Protein AF-A0A392P350-F1 (afdb_monomer)

pLDDT: mean 90.17, std 7.49, range [56.69, 97.31]

Nearest PDB structures (foldseek):
  1ewf-assembly1_A  TM=8.715E-01  e=9.629E-03  Homo sapiens
  4f2a-assembly1_A  TM=5.622E-01  e=2.960E+00  Homo sapiens

Foldseek 3Di:
DDKDWDWFWWADPLFIAIDGPDIWDFDPDDDDDDDDDCVVVVVVVCVVCVVVVGVVVRVVVSVVVVVVSVVVRVVRRPDDQWADPDPPDIDGNGDDGTDDD

Sequence (101 aa):
MEVELKLGLENQEGSLDLKLKDCGSSVKDISIKLDGGASWLYQGIIDAFEENIGSTVENAITKKLGNGISRLDSYLKSLPKEVPVDDHSSLNVTFVNDVLL

Organism: NCBI:txid97028

InterPro domains:
  IPR017942 Lipid-binding serum glycoprotein, N-terminal [PF01273] (3-71)
  IPR017943 Bactericidal permeability-increasing protein, alpha/beta domain superfamily [SSF55394] (3-99)
  IPR045897 Lipid binding protein BPI/LBP, plants [PTHR46801] (1-101)

Solvent-accessible surface area (backbone atoms only — not comparable to full-atom values): 6103 Å² total; per-residue (Å²): 106,52,76,47,79,40,75,45,63,41,56,53,95,32,29,44,44,57,41,85,74,46,76,50,51,45,66,77,76,83,90,86,86,77,94,70,95,56,66,73,66,51,48,64,51,46,74,73,37,51,67,60,52,39,53,50,52,26,52,53,47,48,53,50,50,53,54,50,46,53,51,49,24,54,52,46,48,63,53,64,47,57,45,78,76,56,101,86,46,67,44,80,58,46,50,87,61,64,69,86,128

Radius of gyration: 23.03 Å; Cα contacts (8 Å, |Δi|>4): 118; chains: 1; bounding box: 55×26×62 Å

Secondary structure (DSSP, 8-state):
-EEEEEEEEEEETTEEEEEEEEEEEE---------SS-HHHHHHHHHHHHHHHHHHHHHHHHHHHHHHHHHHHHHHHTS-SEEE-SSS-EEE----S----

Structure (mmCIF, N/CA/C/O backbone):
data_AF-A0A392P350-F1
#
_entry.id   AF-A0A392P350-F1
#
loop_
_atom_site.group_PDB
_atom_site.id
_atom_site.type_symbol
_atom_site.label_atom_id
_atom_site.label_alt_id
_atom_site.label_comp_id
_atom_site.label_asym_id
_atom_site.label_entity_id
_atom_site.label_seq_id
_atom_site.pdbx_PDB_ins_code
_atom_site.Cartn_x
_atom_site.Cartn_y
_atom_site.Cartn_z
_atom_site.occupancy
_atom_site.B_iso_or_equiv
_atom_site.auth_seq_id
_atom_site.auth_comp_id
_atom_site.auth_asym_id
_atom_site.auth_atom_id
_atom_site.pdbx_PDB_model_num
ATOM 1 N N . MET A 1 1 ? -15.558 6.453 7.854 1.00 87.88 1 MET A N 1
ATOM 2 C CA . MET A 1 1 ? -14.200 5.896 7.728 1.00 87.88 1 MET A CA 1
ATOM 3 C C . MET A 1 1 ? -13.301 6.942 7.096 1.00 87.88 1 MET A C 1
ATOM 5 O O . MET A 1 1 ? -13.776 7.683 6.243 1.00 87.88 1 MET A O 1
ATOM 9 N N . GLU A 1 2 ? -12.051 7.008 7.518 1.00 93.69 2 GLU A N 1
ATOM 10 C CA . GLU A 1 2 ? -11.006 7.846 6.941 1.00 93.69 2 GLU A CA 1
ATOM 11 C C . GLU A 1 2 ? -9.763 6.994 6.693 1.00 93.69 2 GLU A C 1
ATOM 13 O O . GLU A 1 2 ? -9.487 6.049 7.429 1.00 93.69 2 GLU A O 1
ATOM 18 N N . VAL A 1 3 ? -9.075 7.277 5.592 1.00 94.00 3 VAL A N 1
ATOM 19 C CA . VAL A 1 3 ? -7.870 6.567 5.168 1.00 94.00 3 VAL A CA 1
ATOM 20 C C . VAL A 1 3 ? -6.842 7.621 4.821 1.00 94.00 3 VAL A C 1
ATOM 22 O O . VAL A 1 3 ? -7.106 8.502 4.003 1.00 94.00 3 VAL A O 1
ATOM 25 N N . GLU A 1 4 ? -5.672 7.497 5.421 1.00 94.25 4 GLU A N 1
ATOM 26 C CA . GLU A 1 4 ? 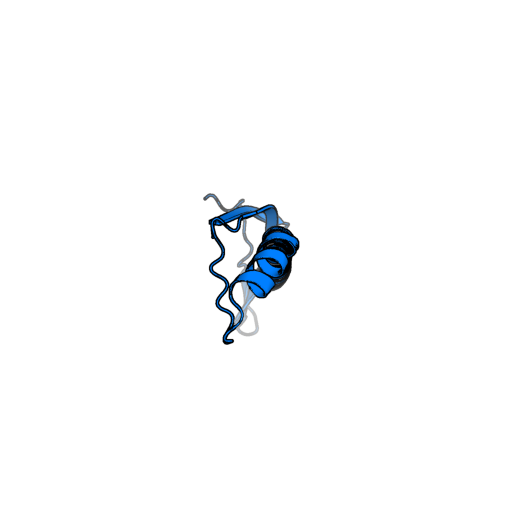-4.525 8.346 5.157 1.00 94.25 4 GLU A CA 1
ATOM 27 C C . GLU A 1 4 ? -3.449 7.498 4.498 1.00 94.25 4 GLU A C 1
ATOM 29 O O . GLU A 1 4 ? -3.097 6.421 4.978 1.00 94.25 4 GLU A O 1
ATOM 34 N N . LEU A 1 5 ? -2.939 7.969 3.366 1.00 95.00 5 LEU A N 1
ATOM 35 C CA . LEU A 1 5 ? -1.928 7.252 2.613 1.00 95.00 5 LEU A CA 1
ATOM 36 C C . LEU A 1 5 ? -0.885 8.230 2.094 1.00 95.00 5 LEU A C 1
ATOM 38 O O . LEU A 1 5 ? -1.194 9.135 1.319 1.00 95.00 5 LEU A O 1
ATOM 42 N N . LYS A 1 6 ? 0.366 8.005 2.486 1.00 94.88 6 LYS A N 1
ATOM 43 C CA . LYS A 1 6 ? 1.524 8.747 2.003 1.00 94.88 6 LYS A CA 1
ATOM 44 C C . LYS A 1 6 ? 2.454 7.804 1.261 1.00 94.88 6 LYS A C 1
ATOM 46 O O . LYS A 1 6 ? 3.005 6.861 1.833 1.00 94.88 6 LYS A O 1
ATOM 51 N N . LEU A 1 7 ? 2.649 8.090 -0.019 1.00 93.88 7 LEU A N 1
ATOM 52 C CA . LEU A 1 7 ? 3.539 7.349 -0.903 1.00 93.88 7 LEU A CA 1
ATOM 53 C C . LEU A 1 7 ? 4.729 8.226 -1.287 1.00 93.88 7 LEU A C 1
ATOM 55 O O . LEU A 1 7 ? 4.598 9.441 -1.418 1.00 93.88 7 LEU A O 1
ATOM 59 N N . GLY A 1 8 ? 5.886 7.600 -1.455 1.00 91.81 8 GLY A N 1
ATOM 60 C CA . GLY A 1 8 ? 7.036 8.184 -2.133 1.00 91.81 8 GLY A CA 1
ATOM 61 C C . GLY A 1 8 ? 7.252 7.464 -3.454 1.00 91.81 8 GLY A C 1
ATOM 62 O O . GLY A 1 8 ? 7.141 6.240 -3.499 1.00 91.81 8 GLY A O 1
ATOM 63 N N . LEU A 1 9 ? 7.557 8.219 -4.501 1.00 91.94 9 LEU A N 1
ATOM 64 C CA . LEU A 1 9 ? 7.932 7.685 -5.802 1.00 91.94 9 LEU A CA 1
ATOM 65 C C . LEU A 1 9 ? 9.356 8.145 -6.098 1.00 91.94 9 LEU A C 1
ATOM 67 O O . LEU A 1 9 ? 9.629 9.343 -6.097 1.00 91.94 9 LEU A O 1
ATOM 71 N N . GLU A 1 10 ? 10.258 7.192 -6.282 1.00 90.19 10 GLU A N 1
ATOM 72 C CA . GLU A 1 10 ? 11.694 7.438 -6.417 1.00 90.19 10 GLU A CA 1
ATOM 73 C C . GLU A 1 10 ? 12.185 6.803 -7.722 1.00 90.19 10 GLU A C 1
ATOM 75 O O . GLU A 1 10 ? 11.691 5.749 -8.134 1.00 90.19 10 GLU A O 1
ATOM 80 N N . ASN A 1 11 ? 13.154 7.433 -8.384 1.00 90.94 11 ASN A N 1
ATOM 81 C CA . ASN A 1 11 ? 13.835 6.810 -9.510 1.00 90.94 11 ASN A CA 1
ATOM 82 C C . ASN A 1 11 ? 14.992 5.942 -8.997 1.00 90.94 11 ASN A C 1
ATOM 84 O O . ASN A 1 11 ? 15.886 6.416 -8.298 1.00 90.94 11 ASN A O 1
ATOM 88 N N . GLN A 1 12 ? 14.985 4.661 -9.359 1.00 89.62 12 GLN A N 1
ATOM 89 C CA . GLN A 1 12 ? 16.062 3.719 -9.075 1.00 89.62 12 GLN A CA 1
ATOM 90 C C . GLN A 1 12 ? 16.632 3.169 -10.376 1.00 89.62 12 GLN A C 1
ATOM 92 O O . GLN A 1 12 ? 16.059 2.281 -11.010 1.00 89.62 12 GLN A O 1
ATOM 97 N N . GLU A 1 13 ? 17.788 3.709 -10.767 1.00 88.19 13 GLU A N 1
ATOM 98 C CA . GLU A 1 13 ? 18.568 3.258 -11.927 1.00 88.19 13 GLU A CA 1
ATOM 99 C C . GLU A 1 13 ? 17.752 3.204 -13.232 1.00 88.19 13 GLU A C 1
ATOM 101 O O . GLU A 1 13 ? 17.911 2.287 -14.044 1.00 88.19 13 GLU A O 1
ATOM 106 N N . GLY A 1 14 ? 16.833 4.147 -13.441 1.00 90.12 14 GLY A N 1
ATOM 107 C CA . GLY A 1 14 ? 15.987 4.174 -14.633 1.00 90.12 14 GLY A CA 1
ATOM 108 C C . GLY A 1 14 ? 14.673 3.408 -14.522 1.00 90.12 14 GLY A C 1
ATOM 109 O O . GLY A 1 14 ? 13.955 3.330 -15.517 1.00 90.12 14 GLY A O 1
ATOM 110 N N . SER A 1 15 ? 14.355 2.862 -13.346 1.00 90.94 15 SER A N 1
ATOM 111 C CA . SER A 1 15 ? 13.048 2.298 -12.980 1.00 90.94 15 SER A CA 1
ATOM 112 C C . SER A 1 15 ? 12.360 3.165 -11.924 1.00 90.94 15 SER A C 1
ATOM 114 O O . SER A 1 15 ? 13.011 3.933 -11.222 1.00 90.94 15 SER A O 1
ATOM 116 N N . LEU A 1 16 ? 11.045 3.017 -11.775 1.00 92.69 16 LEU A N 1
ATOM 117 C CA . LEU A 1 16 ? 10.295 3.647 -10.688 1.00 92.69 16 LEU A CA 1
ATOM 118 C C . LEU A 1 16 ? 10.159 2.691 -9.501 1.00 92.69 16 LEU A C 1
ATOM 120 O O . LEU A 1 16 ? 9.756 1.544 -9.680 1.00 92.69 16 LEU A O 1
ATOM 124 N N . ASP A 1 17 ? 10.456 3.187 -8.303 1.00 91.56 17 ASP A N 1
ATOM 125 C CA . ASP A 1 17 ? 10.264 2.499 -7.025 1.00 91.56 17 ASP A CA 1
ATOM 126 C C . ASP A 1 17 ? 9.208 3.238 -6.197 1.00 91.56 17 ASP A C 1
ATOM 128 O O . ASP A 1 17 ? 9.337 4.434 -5.913 1.00 91.56 17 ASP A O 1
ATOM 132 N N . LEU A 1 18 ? 8.144 2.530 -5.820 1.00 94.19 18 LEU A N 1
ATOM 133 C CA . LEU A 1 18 ? 7.038 3.073 -5.042 1.00 94.19 18 LEU A CA 1
ATOM 134 C C . LEU A 1 18 ? 7.147 2.605 -3.589 1.00 94.19 18 LEU A C 1
ATOM 136 O O . LEU A 1 18 ? 6.947 1.434 -3.265 1.00 94.19 18 LEU A O 1
ATOM 140 N N . LYS A 1 19 ? 7.389 3.553 -2.681 1.00 91.50 19 LYS A N 1
ATOM 141 C CA . LYS A 1 19 ? 7.526 3.294 -1.244 1.0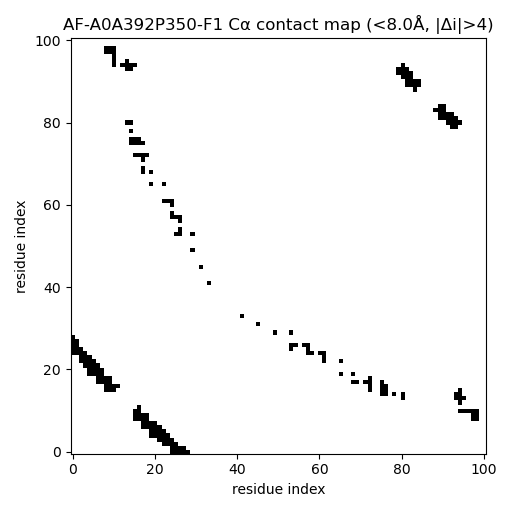0 91.50 19 LYS A CA 1
ATOM 142 C C . LYS A 1 19 ? 6.298 3.759 -0.478 1.00 91.50 19 LYS A C 1
ATOM 144 O O . LYS A 1 19 ? 5.917 4.927 -0.537 1.00 91.50 19 LYS A O 1
ATOM 149 N N . LEU A 1 20 ? 5.740 2.867 0.334 1.00 93.00 20 LEU A N 1
ATOM 150 C CA . LEU A 1 20 ? 4.773 3.236 1.362 1.00 93.00 20 LEU A CA 1
ATOM 151 C C . LEU A 1 20 ? 5.501 3.980 2.493 1.00 93.00 20 LEU A C 1
ATOM 153 O O . LEU A 1 20 ? 6.348 3.391 3.161 1.00 93.00 20 LEU A O 1
ATOM 157 N N . LYS A 1 21 ? 5.210 5.274 2.679 1.00 93.38 21 LYS A N 1
ATOM 158 C CA . LYS A 1 21 ? 5.815 6.106 3.736 1.00 93.38 21 LYS A CA 1
ATOM 159 C C . LYS A 1 21 ? 4.937 6.156 4.981 1.00 93.38 21 LYS A C 1
ATOM 161 O O . LYS A 1 21 ? 5.472 6.125 6.081 1.00 93.38 21 LYS A O 1
ATOM 166 N N . ASP A 1 22 ? 3.622 6.239 4.797 1.00 93.31 22 ASP A N 1
ATOM 167 C CA . ASP A 1 22 ? 2.649 6.222 5.888 1.00 93.31 22 ASP A CA 1
ATOM 168 C C . ASP A 1 22 ? 1.305 5.660 5.409 1.00 93.31 22 ASP A C 1
ATOM 170 O O . ASP A 1 22 ? 0.908 5.904 4.267 1.00 93.31 22 ASP A O 1
ATOM 174 N N . CYS A 1 23 ? 0.624 4.891 6.256 1.00 93.19 23 CYS A N 1
ATOM 175 C CA . CYS A 1 23 ? -0.686 4.307 5.972 1.00 93.19 23 CYS A CA 1
ATOM 176 C C . CYS A 1 23 ? -1.492 4.204 7.267 1.00 93.19 23 CYS A C 1
ATOM 178 O O . CYS A 1 23 ? -1.228 3.337 8.102 1.00 93.19 23 CYS A O 1
ATOM 180 N N . GLY A 1 24 ? -2.504 5.054 7.390 1.00 92.00 24 GLY A N 1
ATOM 181 C CA . GLY A 1 24 ? -3.452 5.074 8.492 1.00 92.00 24 GLY A CA 1
ATOM 182 C C . GLY A 1 24 ? -4.866 4.766 8.010 1.00 92.00 24 GLY A C 1
ATOM 183 O O . GLY A 1 24 ? -5.249 5.074 6.881 1.00 92.00 24 GLY A O 1
ATOM 184 N N . SER A 1 25 ? -5.663 4.158 8.878 1.00 93.62 25 SER A N 1
ATOM 185 C CA . SER A 1 25 ? -7.090 3.955 8.658 1.00 93.62 25 SER A CA 1
ATOM 186 C C . SER A 1 25 ? -7.806 4.166 9.978 1.00 93.62 25 SER A C 1
ATOM 188 O O . SER A 1 25 ? -7.381 3.600 10.979 1.00 93.62 25 SER A O 1
ATOM 190 N N . SER A 1 26 ? -8.903 4.920 9.965 1.00 94.1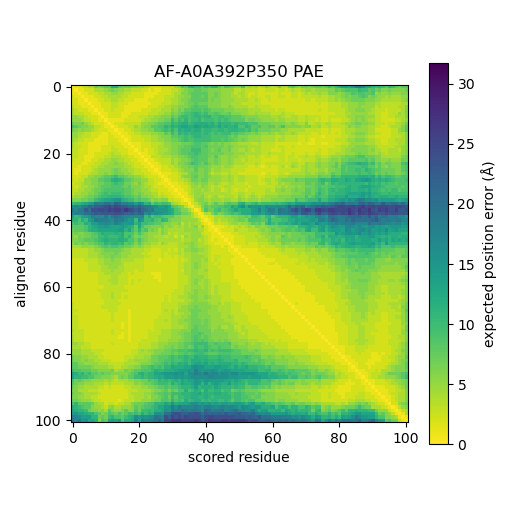9 26 SER A N 1
ATOM 191 C CA . SER A 1 26 ? -9.755 5.117 11.135 1.00 94.19 26 SER A CA 1
ATOM 192 C C . SER A 1 26 ? -11.235 4.901 10.814 1.00 94.19 26 SER A C 1
ATOM 194 O O . SER A 1 26 ? -11.803 5.412 9.834 1.00 94.19 26 SER A O 1
ATOM 196 N N . VAL A 1 27 ? -11.901 4.113 11.646 1.00 94.12 27 VAL A N 1
ATOM 197 C CA . VAL A 1 27 ? -13.344 3.905 11.604 1.00 94.12 27 VAL A CA 1
ATOM 198 C C . VAL A 1 27 ? -13.990 4.944 12.516 1.00 94.12 27 VAL A C 1
ATOM 200 O O . VAL A 1 27 ? -13.874 4.894 13.730 1.00 94.12 27 VAL A O 1
ATOM 203 N N . LYS A 1 28 ? -14.663 5.924 11.902 1.00 90.06 28 LYS A N 1
ATOM 204 C CA . LYS A 1 28 ? -15.290 7.050 12.619 1.00 90.06 28 LYS A CA 1
ATOM 205 C C . LYS A 1 28 ? -16.541 6.662 13.407 1.00 90.06 28 LYS A C 1
ATOM 207 O O . LYS A 1 28 ? -16.824 7.294 14.411 1.00 90.06 28 LYS A O 1
ATOM 212 N N . ASP A 1 29 ? -17.309 5.707 12.894 1.00 88.88 29 ASP A N 1
ATOM 213 C CA . ASP A 1 29 ? -18.579 5.269 13.470 1.00 88.88 29 ASP A CA 1
ATOM 214 C C . ASP A 1 29 ? -18.943 3.889 12.905 1.00 88.88 29 ASP A C 1
ATOM 216 O O . ASP A 1 29 ? -18.613 3.592 11.744 1.00 88.88 29 ASP A O 1
ATOM 220 N N . ILE A 1 30 ? -19.610 3.060 13.711 1.00 86.81 30 ILE A N 1
ATOM 221 C CA . ILE A 1 30 ? -20.084 1.729 13.325 1.00 86.81 30 ILE A CA 1
ATOM 222 C C . ILE A 1 30 ? -21.561 1.610 13.692 1.00 86.81 30 ILE A C 1
ATOM 224 O O . ILE A 1 30 ? -21.944 1.655 14.852 1.00 86.81 30 ILE A O 1
ATOM 228 N N . SER A 1 31 ? -22.409 1.363 12.694 1.00 86.75 31 SER A N 1
ATOM 229 C CA . SER A 1 31 ? -23.809 1.014 12.937 1.00 86.75 31 SER A CA 1
ATOM 230 C C . SER A 1 31 ? -23.989 -0.497 12.855 1.00 86.75 31 SER A C 1
ATOM 232 O O . SER A 1 31 ? -23.904 -1.083 11.772 1.00 86.75 31 SER A O 1
ATOM 234 N N . ILE A 1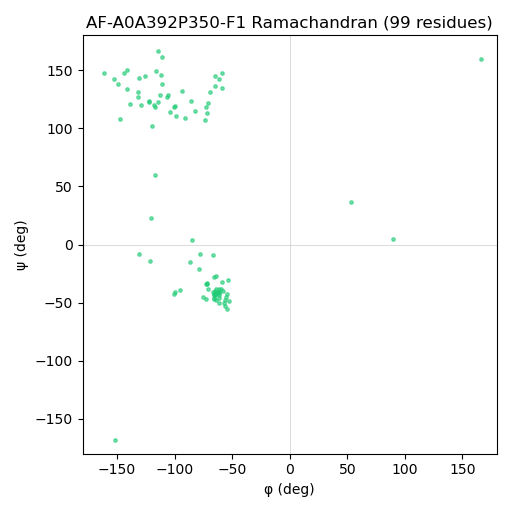 32 ? -24.252 -1.131 13.998 1.00 83.19 32 ILE A N 1
ATOM 235 C CA . ILE A 1 32 ? -24.511 -2.571 14.087 1.00 83.19 32 ILE A CA 1
ATOM 236 C C . ILE A 1 32 ? -26.018 -2.797 14.196 1.00 83.19 32 ILE A C 1
ATOM 238 O O . ILE A 1 32 ? -26.663 -2.360 15.147 1.00 83.19 32 ILE A O 1
ATOM 242 N N . LYS A 1 33 ? -26.590 -3.495 13.212 1.00 83.06 33 LYS A N 1
ATOM 243 C CA . LYS A 1 33 ? -27.991 -3.927 13.231 1.00 83.06 33 LYS A CA 1
ATOM 244 C C . LYS A 1 33 ? -28.050 -5.422 13.497 1.00 83.06 33 LYS A C 1
ATOM 246 O O . LYS A 1 33 ? -27.396 -6.197 12.804 1.00 83.06 33 LYS A O 1
ATOM 251 N N . LEU A 1 34 ? -28.834 -5.802 14.499 1.00 81.06 34 LEU A N 1
ATOM 252 C CA . LEU A 1 34 ? -29.053 -7.186 14.896 1.00 81.06 34 LEU A CA 1
ATOM 253 C C . LEU A 1 34 ? -30.546 -7.483 14.813 1.00 81.06 34 LEU A C 1
ATOM 255 O O . LEU A 1 34 ? -31.356 -6.810 15.449 1.00 81.06 34 LEU A O 1
ATOM 259 N N . ASP A 1 35 ? -30.902 -8.490 14.026 1.00 83.56 35 ASP A N 1
ATOM 260 C CA . ASP A 1 35 ? -32.288 -8.906 13.861 1.00 83.56 35 ASP A CA 1
ATOM 261 C C . ASP A 1 35 ? -32.698 -9.832 15.022 1.00 83.56 35 ASP A C 1
ATOM 263 O O . ASP A 1 35 ? -32.168 -10.934 15.174 1.00 83.56 35 ASP A O 1
ATOM 267 N N . GLY A 1 36 ? -33.639 -9.387 15.865 1.00 77.31 36 GLY A N 1
ATOM 268 C CA . GLY A 1 36 ? -34.154 -10.167 16.998 1.00 77.31 36 GLY A CA 1
ATOM 269 C C . GLY A 1 36 ? -34.968 -9.342 18.006 1.00 77.31 36 GLY A C 1
ATOM 270 O O . GLY A 1 36 ? -34.849 -8.125 18.075 1.00 77.31 36 GLY A O 1
ATOM 271 N N . GLY A 1 37 ? -35.807 -9.999 18.817 1.00 74.69 37 GLY A N 1
ATOM 272 C CA . GLY A 1 37 ? -36.734 -9.340 19.759 1.00 74.69 37 GLY A CA 1
ATOM 273 C C . GLY A 1 37 ? -36.156 -8.953 21.131 1.00 74.69 37 GLY A C 1
ATOM 274 O O . GLY A 1 37 ? -36.906 -8.510 21.997 1.00 74.69 37 GLY A O 1
ATOM 275 N N . ALA A 1 38 ? -34.853 -9.148 21.365 1.00 75.12 38 ALA A N 1
ATOM 276 C CA . ALA A 1 38 ? -34.202 -8.984 22.673 1.00 75.12 38 ALA A CA 1
ATOM 277 C C . ALA A 1 38 ? -33.144 -7.861 22.679 1.00 75.12 38 ALA A C 1
ATOM 279 O O . ALA A 1 38 ? -31.972 -8.099 22.963 1.00 75.12 38 ALA A O 1
ATOM 280 N N . SER A 1 39 ? -33.556 -6.624 22.380 1.00 71.69 39 SER A N 1
ATOM 281 C CA . SER A 1 39 ? -32.663 -5.463 22.184 1.00 71.69 39 SER A CA 1
ATOM 282 C C . SER A 1 39 ? -31.685 -5.186 23.336 1.00 71.69 39 SER A C 1
ATOM 284 O O . SER A 1 39 ? -30.581 -4.715 23.090 1.00 71.69 39 SER A O 1
ATOM 286 N N . TRP A 1 40 ? -32.043 -5.513 24.582 1.00 73.50 40 TRP A N 1
ATOM 287 C CA . TRP A 1 40 ? -31.176 -5.283 25.747 1.00 73.50 40 TRP A CA 1
ATOM 288 C C . TRP A 1 40 ? -29.977 -6.244 25.820 1.00 73.50 40 TRP A C 1
ATOM 290 O O . TRP A 1 40 ? -28.900 -5.844 26.250 1.00 73.50 40 TRP A O 1
ATOM 300 N N . LEU A 1 41 ? -30.144 -7.500 25.385 1.00 78.12 41 LEU A N 1
ATOM 301 C CA . LEU A 1 41 ? -29.074 -8.506 25.387 1.00 78.12 41 LEU A CA 1
ATOM 302 C C . LEU A 1 41 ? -28.030 -8.179 24.316 1.00 78.12 41 LEU A C 1
ATOM 304 O O . LEU A 1 41 ? -26.831 -8.341 24.524 1.00 78.12 41 LEU A O 1
ATOM 308 N N . TYR A 1 42 ? -28.508 -7.705 23.169 1.00 79.75 42 TYR A N 1
ATOM 309 C CA . TYR A 1 42 ? -27.677 -7.363 22.027 1.00 79.75 42 TYR A CA 1
ATOM 310 C C . TYR A 1 42 ? -26.851 -6.100 22.250 1.00 79.75 42 TYR A C 1
ATOM 312 O O . TYR A 1 42 ? -25.715 -6.055 21.788 1.00 79.75 42 TYR A O 1
ATOM 320 N N . GLN A 1 43 ? -27.369 -5.124 23.002 1.00 80.94 43 GLN A N 1
ATOM 321 C CA . GLN A 1 43 ? -26.618 -3.908 23.307 1.00 80.94 43 GLN A CA 1
ATOM 322 C C . GLN A 1 43 ? -25.341 -4.218 24.099 1.00 80.94 43 GLN A C 1
ATOM 324 O O . GLN A 1 43 ? -24.267 -3.800 23.693 1.00 80.94 43 GLN A O 1
ATO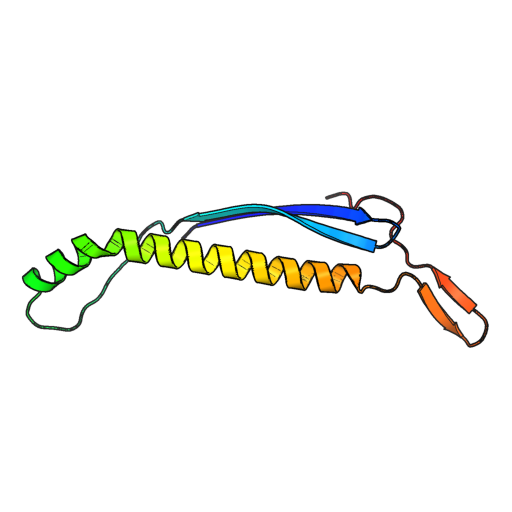M 329 N N . GLY A 1 44 ? -25.418 -5.060 25.138 1.00 82.31 44 GLY A N 1
ATOM 330 C CA . GLY A 1 44 ? -24.228 -5.441 25.913 1.00 82.31 44 GLY A CA 1
ATOM 331 C C . GLY A 1 44 ? -23.177 -6.216 25.105 1.00 82.31 44 GLY A C 1
ATOM 332 O O . GLY A 1 44 ? -21.991 -6.152 25.413 1.00 82.31 44 GLY A O 1
ATOM 333 N N . ILE A 1 45 ? -23.595 -6.935 24.058 1.00 83.19 45 ILE A N 1
ATOM 334 C CA . ILE A 1 45 ? -22.676 -7.589 23.116 1.00 83.19 45 ILE A CA 1
ATOM 335 C C . ILE A 1 45 ? -22.055 -6.550 22.176 1.00 83.19 45 ILE A C 1
ATOM 337 O O . ILE A 1 45 ? -20.850 -6.586 21.958 1.00 83.19 45 ILE A O 1
ATOM 341 N N . ILE A 1 46 ? -22.851 -5.624 21.633 1.00 87.00 46 ILE A N 1
ATOM 342 C CA . ILE A 1 46 ? -22.352 -4.535 20.780 1.00 87.00 46 ILE A CA 1
ATOM 343 C C . ILE A 1 46 ? -21.288 -3.731 21.531 1.00 87.00 4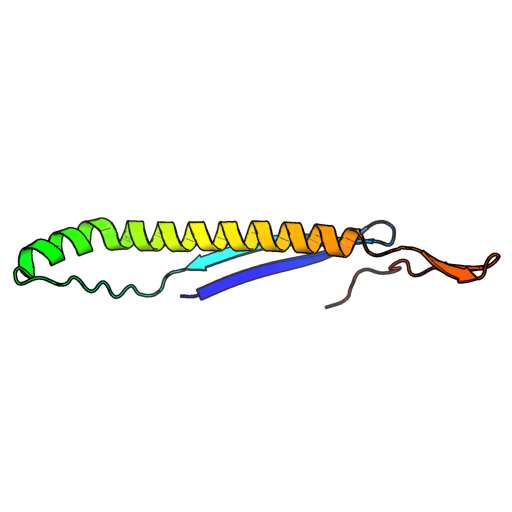6 ILE A C 1
ATOM 345 O O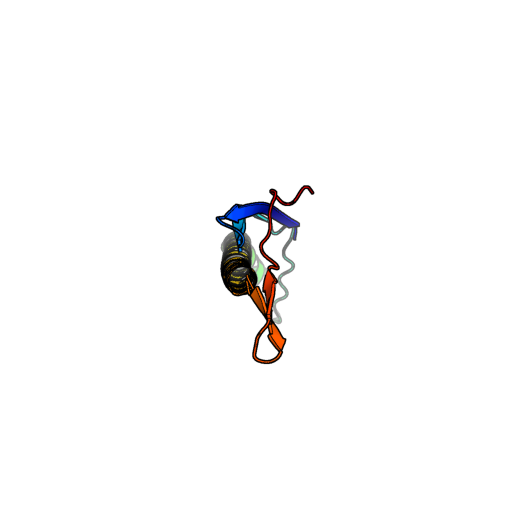 . ILE A 1 46 ? -20.160 -3.647 21.051 1.00 87.00 46 ILE A O 1
ATOM 349 N N . ASP A 1 47 ? -21.607 -3.262 22.738 1.00 84.06 47 ASP A N 1
ATOM 350 C CA . ASP A 1 47 ? -20.718 -2.428 23.551 1.00 84.06 47 ASP A CA 1
ATOM 351 C C . ASP A 1 47 ? -19.377 -3.134 23.851 1.00 84.06 47 ASP A C 1
ATOM 353 O O . ASP A 1 47 ? -18.332 -2.494 23.937 1.00 84.06 47 ASP A O 1
ATOM 357 N N . ALA A 1 48 ? -19.381 -4.467 23.979 1.00 87.38 48 ALA A N 1
ATOM 358 C CA . ALA A 1 48 ? -18.177 -5.255 24.253 1.00 87.38 48 ALA A CA 1
ATOM 359 C C . ALA A 1 48 ? -17.283 -5.499 23.020 1.00 87.38 48 ALA A C 1
ATOM 361 O O . ALA A 1 48 ? -16.107 -5.832 23.181 1.00 87.38 48 ALA A O 1
ATOM 362 N N . PHE A 1 49 ? -17.821 -5.392 21.799 1.00 89.81 49 PHE A N 1
ATOM 363 C CA . PHE A 1 49 ? -17.115 -5.780 20.569 1.00 89.81 49 PHE A CA 1
ATOM 364 C C . PHE A 1 49 ? -16.941 -4.657 19.548 1.00 89.81 49 PHE A C 1
ATOM 366 O O . PHE A 1 49 ? -16.131 -4.826 18.638 1.00 89.81 49 PHE A O 1
ATOM 373 N N . GLU A 1 50 ? -17.651 -3.538 19.672 1.00 90.19 50 GLU A N 1
ATOM 374 C CA . GLU A 1 50 ? -17.627 -2.442 18.697 1.00 90.19 50 GLU A CA 1
ATOM 375 C C . GLU A 1 50 ? -16.201 -1.958 18.389 1.00 90.19 50 GLU A C 1
ATOM 377 O O . GLU A 1 50 ? -15.799 -1.921 17.224 1.00 90.19 50 GLU A O 1
ATOM 382 N N . GLU A 1 51 ? -15.391 -1.708 19.422 1.00 90.31 51 GLU A N 1
ATOM 383 C CA . GLU A 1 51 ? -13.989 -1.295 19.271 1.00 90.31 51 GLU A CA 1
ATOM 384 C C . GLU A 1 51 ? -13.146 -2.361 18.549 1.00 90.31 51 GLU A C 1
ATOM 386 O O . GLU A 1 51 ? -12.391 -2.060 17.622 1.00 90.31 51 GLU A O 1
ATOM 391 N N . ASN A 1 52 ? -13.323 -3.635 18.914 1.00 93.56 52 ASN A N 1
ATOM 392 C CA . ASN A 1 52 ? -12.625 -4.754 18.278 1.00 93.56 52 ASN A CA 1
ATOM 393 C C . ASN A 1 52 ? -13.008 -4.908 16.800 1.00 93.56 52 ASN A C 1
ATOM 395 O O . ASN A 1 52 ? -12.152 -5.219 15.966 1.00 93.56 52 ASN A O 1
ATOM 399 N N . ILE A 1 53 ? -14.282 -4.693 16.462 1.00 92.62 53 ILE A N 1
ATOM 400 C CA . ILE A 1 53 ? -14.763 -4.700 15.077 1.00 92.62 53 ILE A CA 1
ATOM 401 C C . ILE A 1 53 ? -14.109 -3.547 14.311 1.00 92.62 53 ILE A C 1
ATOM 403 O O . ILE A 1 53 ? -13.553 -3.785 13.237 1.00 92.62 53 ILE A O 1
ATOM 407 N N . GLY A 1 54 ? -14.111 -2.336 14.878 1.00 93.94 54 GLY A N 1
ATOM 408 C CA . GLY A 1 54 ? -13.454 -1.161 14.302 1.00 93.94 54 GLY A CA 1
ATOM 409 C C . GLY A 1 54 ? -11.981 -1.414 14.001 1.00 93.94 54 GLY A C 1
ATOM 410 O O . GLY A 1 54 ? -11.573 -1.353 12.840 1.00 93.94 54 GLY A O 1
ATOM 411 N N . SER A 1 55 ? -11.215 -1.833 15.009 1.00 94.75 55 SER A N 1
ATOM 412 C CA . SER A 1 55 ? -9.788 -2.144 14.862 1.00 94.75 55 SER A CA 1
ATOM 413 C C . SER A 1 55 ? -9.533 -3.260 13.842 1.00 94.75 55 SER A C 1
ATOM 415 O O . SER A 1 55 ? -8.591 -3.201 13.048 1.00 94.75 55 SER A O 1
ATOM 417 N N . THR A 1 56 ? -10.390 -4.285 13.800 1.00 96.12 56 THR A N 1
ATOM 418 C CA . THR A 1 56 ? -10.268 -5.367 12.812 1.00 96.12 56 THR A CA 1
ATOM 419 C C . THR A 1 56 ? -10.461 -4.849 11.387 1.00 96.12 56 THR A C 1
ATOM 421 O O . THR A 1 56 ? -9.712 -5.238 10.486 1.00 96.12 56 THR A O 1
ATOM 424 N N . VAL A 1 57 ? -11.435 -3.960 11.170 1.00 95.56 57 VAL A N 1
ATOM 425 C CA . VAL A 1 57 ? -11.686 -3.333 9.865 1.00 95.56 57 VAL A CA 1
ATOM 426 C C . VAL A 1 57 ? -10.519 -2.432 9.458 1.00 95.56 57 VAL A C 1
ATOM 428 O O . VAL A 1 57 ? -10.031 -2.555 8.333 1.00 95.56 57 VAL A O 1
ATOM 431 N N . GLU A 1 58 ? -10.024 -1.587 10.365 1.00 95.75 58 GLU A N 1
ATOM 432 C CA . GLU A 1 58 ? -8.861 -0.720 10.123 1.00 95.75 58 GLU A CA 1
ATOM 433 C C . GLU A 1 58 ? -7.633 -1.538 9.715 1.00 95.75 58 GLU A C 1
ATOM 435 O O . GLU A 1 58 ? -7.038 -1.304 8.661 1.00 95.75 58 GLU A O 1
ATOM 440 N N . ASN A 1 59 ? -7.309 -2.576 10.491 1.00 95.62 59 ASN A N 1
ATOM 441 C CA . ASN A 1 59 ? -6.188 -3.469 10.212 1.00 95.62 59 ASN A CA 1
ATOM 442 C C . ASN A 1 59 ? -6.347 -4.205 8.877 1.00 95.62 59 ASN A C 1
ATOM 444 O O . ASN A 1 59 ? -5.385 -4.337 8.109 1.00 95.62 59 ASN A O 1
ATOM 448 N N . ALA A 1 60 ? -7.556 -4.686 8.574 1.00 96.56 60 ALA A N 1
ATOM 449 C CA . ALA A 1 60 ? -7.836 -5.358 7.312 1.00 96.56 60 ALA A CA 1
ATOM 450 C C . ALA A 1 60 ? -7.608 -4.422 6.118 1.00 96.56 60 ALA A C 1
ATOM 452 O O . ALA A 1 60 ? -7.024 -4.845 5.114 1.00 96.56 60 ALA A O 1
ATOM 453 N N . ILE A 1 61 ? -8.019 -3.158 6.229 1.00 95.38 61 ILE A N 1
ATOM 454 C CA . ILE A 1 61 ? -7.885 -2.180 5.149 1.00 95.38 61 ILE A CA 1
ATOM 455 C C . ILE A 1 61 ? -6.431 -1.747 4.978 1.00 95.38 61 ILE A C 1
ATOM 457 O O . ILE A 1 61 ? -5.919 -1.843 3.861 1.00 95.38 61 ILE A O 1
ATOM 461 N N . THR A 1 62 ? -5.725 -1.413 6.059 1.00 94.88 62 THR A N 1
ATOM 462 C CA . THR A 1 62 ? -4.284 -1.105 6.025 1.00 94.88 62 THR A CA 1
ATOM 463 C C . THR A 1 62 ? -3.486 -2.243 5.382 1.00 94.88 62 THR A C 1
ATOM 465 O O . THR A 1 62 ? -2.659 -2.019 4.495 1.00 94.88 62 THR A O 1
ATOM 468 N N . LYS A 1 63 ? -3.799 -3.503 5.720 1.00 95.38 63 LYS A N 1
ATOM 469 C CA . LYS A 1 63 ? -3.165 -4.678 5.100 1.00 95.38 63 LYS A CA 1
ATOM 470 C C . LYS A 1 63 ? -3.486 -4.806 3.608 1.00 95.38 63 LYS A C 1
ATOM 472 O O . LYS A 1 63 ? -2.614 -5.171 2.817 1.00 95.38 63 LYS A O 1
ATOM 477 N N . LYS A 1 64 ? -4.733 -4.556 3.197 1.00 96.12 64 LYS A N 1
ATOM 478 C CA . LYS A 1 64 ? -5.131 -4.608 1.778 1.00 96.12 64 LYS A CA 1
ATOM 479 C C . LYS A 1 64 ? -4.462 -3.502 0.966 1.00 96.12 64 LYS A C 1
ATOM 481 O O . LYS A 1 64 ? -3.988 -3.798 -0.129 1.00 96.12 64 LYS A O 1
ATOM 486 N N . LEU A 1 65 ? -4.367 -2.292 1.516 1.00 95.62 65 LEU A N 1
ATOM 487 C CA . LEU A 1 65 ? -3.647 -1.174 0.908 1.00 95.62 65 LEU A CA 1
ATOM 488 C C . LEU A 1 65 ? -2.164 -1.505 0.742 1.00 95.62 65 LEU A C 1
ATOM 490 O O . LEU A 1 65 ? -1.669 -1.439 -0.378 1.00 95.62 65 LEU A O 1
ATOM 494 N N . GLY A 1 66 ? -1.489 -1.975 1.796 1.00 94.75 66 GLY A N 1
ATOM 495 C CA . GLY A 1 66 ? -0.081 -2.384 1.718 1.00 94.75 66 GLY A CA 1
ATOM 496 C C . GLY A 1 66 ? 0.181 -3.433 0.629 1.00 94.75 66 GLY A C 1
ATOM 497 O O . GLY A 1 66 ? 1.094 -3.282 -0.183 1.00 94.75 66 GLY A O 1
ATOM 498 N N . ASN A 1 67 ? -0.675 -4.456 0.534 1.00 96.06 67 ASN A N 1
ATOM 499 C CA . ASN A 1 67 ? -0.578 -5.467 -0.526 1.00 96.06 67 ASN A CA 1
ATOM 500 C C . ASN A 1 67 ? -0.830 -4.889 -1.928 1.00 96.06 67 ASN A C 1
ATOM 502 O O . ASN A 1 67 ? -0.168 -5.283 -2.889 1.00 96.06 67 ASN A O 1
ATOM 506 N N . GLY A 1 68 ? -1.798 -3.979 -2.064 1.00 96.31 68 GLY A N 1
ATOM 507 C CA . GLY A 1 68 ? -2.088 -3.293 -3.323 1.00 96.31 68 GLY A CA 1
ATOM 508 C C . GLY A 1 68 ? -0.921 -2.421 -3.785 1.00 96.31 68 GLY A C 1
ATOM 509 O O . GLY A 1 68 ? -0.544 -2.480 -4.951 1.00 96.31 68 GLY A O 1
ATOM 510 N N . ILE A 1 69 ? -0.300 -1.689 -2.859 1.00 95.88 69 ILE A N 1
ATOM 511 C CA . ILE A 1 69 ? 0.865 -0.837 -3.121 1.00 95.88 69 ILE A CA 1
ATOM 512 C C . ILE A 1 69 ? 2.067 -1.683 -3.529 1.00 95.88 69 ILE A C 1
ATOM 514 O O . ILE A 1 69 ? 2.718 -1.358 -4.510 1.00 95.88 69 ILE A O 1
ATOM 518 N N . SER A 1 70 ? 2.320 -2.810 -2.858 1.00 95.62 70 SER A N 1
ATOM 519 C CA . SER A 1 70 ? 3.398 -3.730 -3.250 1.00 95.62 70 SER A CA 1
ATOM 520 C C . SER A 1 70 ? 3.197 -4.307 -4.660 1.00 95.62 70 SER A C 1
ATOM 522 O O . SER A 1 70 ? 4.149 -4.436 -5.433 1.00 95.62 70 SER A O 1
ATOM 524 N N . ARG A 1 71 ? 1.948 -4.613 -5.035 1.00 97.31 71 ARG A N 1
ATOM 525 C CA . ARG A 1 71 ? 1.614 -5.025 -6.406 1.00 97.31 71 ARG A CA 1
ATOM 526 C C . ARG A 1 71 ? 1.829 -3.899 -7.414 1.00 97.31 71 ARG A C 1
ATOM 528 O O . ARG A 1 71 ? 2.353 -4.159 -8.493 1.00 97.31 71 ARG A O 1
ATOM 535 N N . LEU A 1 72 ? 1.432 -2.677 -7.066 1.00 96.06 72 LEU A N 1
ATOM 536 C CA . LEU A 1 72 ? 1.628 -1.504 -7.914 1.00 96.06 72 LEU A CA 1
ATOM 537 C C . LEU A 1 72 ? 3.118 -1.190 -8.098 1.00 96.06 72 LEU A C 1
ATOM 539 O O . LEU A 1 72 ? 3.547 -0.969 -9.222 1.00 96.06 72 LEU A O 1
ATOM 543 N N . ASP A 1 73 ? 3.911 -1.250 -7.031 1.00 95.19 73 ASP A N 1
ATOM 544 C CA . ASP A 1 73 ? 5.369 -1.122 -7.072 1.00 95.19 73 ASP A CA 1
ATOM 545 C C . ASP A 1 73 ? 5.999 -2.159 -8.014 1.00 95.19 73 ASP A C 1
ATOM 547 O O . ASP A 1 73 ? 6.756 -1.815 -8.918 1.00 95.19 73 ASP A O 1
ATOM 551 N N . SER A 1 74 ? 5.596 -3.427 -7.883 1.00 96.00 74 SER A N 1
ATOM 552 C CA . SER A 1 74 ? 6.065 -4.501 -8.773 1.00 96.00 74 SER A CA 1
ATOM 553 C C . SER A 1 74 ? 5.740 -4.213 -10.243 1.00 96.00 74 SER A C 1
ATOM 555 O O . SER A 1 74 ? 6.564 -4.459 -11.122 1.00 96.00 74 SER A O 1
ATOM 557 N N . TYR A 1 75 ? 4.550 -3.668 -10.516 1.00 95.81 75 TYR A N 1
ATOM 558 C CA . TYR A 1 75 ? 4.152 -3.266 -11.862 1.00 95.81 75 TYR A CA 1
ATOM 559 C C . TYR A 1 75 ? 5.006 -2.104 -12.388 1.00 95.81 75 TYR A C 1
ATOM 561 O O . TYR A 1 75 ? 5.516 -2.178 -13.504 1.00 95.81 75 TYR A O 1
ATOM 569 N N . LEU A 1 76 ? 5.218 -1.063 -11.582 1.00 93.75 76 LEU A N 1
ATOM 570 C CA . LEU A 1 76 ? 6.033 0.096 -11.961 1.00 93.75 76 LEU A CA 1
ATOM 571 C C . LEU A 1 76 ? 7.492 -0.289 -12.239 1.00 93.75 76 LEU A C 1
ATOM 573 O O . LEU A 1 76 ? 8.065 0.154 -13.233 1.00 93.75 76 LEU A O 1
ATOM 577 N N . LYS A 1 77 ? 8.063 -1.184 -11.429 1.00 92.31 77 LYS A N 1
ATOM 578 C CA . LYS A 1 77 ? 9.409 -1.736 -11.644 1.00 92.31 77 LYS A CA 1
ATOM 579 C C . LYS A 1 77 ? 9.521 -2.588 -12.902 1.00 92.31 77 LYS A C 1
ATOM 581 O O . LYS A 1 77 ? 10.605 -2.678 -13.470 1.00 92.31 77 LYS A O 1
ATOM 586 N N . SER A 1 78 ? 8.422 -3.213 -13.327 1.00 93.56 78 SER A N 1
ATOM 587 C CA . SER A 1 78 ? 8.386 -4.055 -14.527 1.00 93.56 78 SER A CA 1
ATOM 588 C C . SER A 1 78 ? 8.322 -3.270 -15.838 1.00 93.56 78 SER A C 1
ATOM 590 O O . SER A 1 78 ? 8.434 -3.873 -16.905 1.00 93.56 78 SER A O 1
ATOM 592 N N . LEU A 1 79 ? 8.142 -1.944 -15.779 1.00 93.62 79 LEU A N 1
ATOM 593 C CA . LEU A 1 79 ? 8.159 -1.113 -16.976 1.00 93.62 79 LEU A CA 1
ATOM 594 C C . LEU A 1 79 ? 9.511 -1.253 -17.695 1.00 93.62 79 LEU A C 1
ATOM 596 O O . LEU A 1 79 ? 10.563 -1.223 -17.048 1.00 93.62 79 LEU A O 1
ATOM 600 N N . PRO A 1 80 ? 9.498 -1.423 -19.028 1.00 93.06 80 PRO A N 1
ATOM 601 C CA . PRO A 1 80 ? 10.720 -1.609 -19.786 1.00 93.06 80 PRO A CA 1
ATOM 602 C C . PRO A 1 80 ? 11.584 -0.353 -19.704 1.00 93.06 80 PRO A C 1
ATOM 604 O O . PRO A 1 80 ? 11.077 0.763 -19.696 1.00 93.06 80 PRO A O 1
ATOM 607 N N . LYS A 1 81 ? 12.901 -0.551 -19.686 1.00 93.94 81 LYS A N 1
ATOM 608 C CA . LYS A 1 81 ? 13.904 0.516 -19.826 1.00 93.94 81 LYS A CA 1
ATOM 609 C C . LYS A 1 81 ? 14.235 0.809 -21.287 1.00 93.94 81 LYS A C 1
ATOM 611 O O . LYS A 1 81 ? 14.825 1.837 -21.608 1.00 93.94 81 LYS A O 1
ATOM 616 N N . GLU A 1 82 ? 13.850 -0.101 -22.169 1.00 95.38 82 GLU A N 1
ATOM 617 C CA . GLU A 1 82 ? 14.143 -0.065 -23.587 1.00 95.38 82 GLU A CA 1
ATOM 618 C C . GLU A 1 82 ? 13.004 -0.733 -24.359 1.00 95.38 82 GLU A C 1
ATOM 620 O O . GLU A 1 82 ? 12.480 -1.764 -23.932 1.00 95.38 82 GLU A O 1
ATOM 625 N N . VAL A 1 83 ? 12.608 -0.139 -25.482 1.00 95.88 83 VAL A N 1
ATOM 626 C CA . VAL A 1 83 ? 11.554 -0.660 -26.359 1.00 95.88 83 VAL A CA 1
ATOM 627 C C . VAL A 1 83 ? 12.142 -0.860 -27.757 1.00 95.88 83 VAL A C 1
ATOM 629 O O . VAL A 1 83 ? 12.661 0.104 -28.318 1.00 95.88 83 VAL A O 1
ATOM 632 N N . PRO A 1 84 ? 12.089 -2.070 -28.340 1.00 96.06 84 PRO A N 1
ATOM 633 C CA . PRO A 1 84 ? 12.577 -2.295 -29.698 1.00 96.06 84 PRO A CA 1
ATOM 634 C C . PRO A 1 84 ? 11.723 -1.519 -30.706 1.00 96.06 84 PRO A C 1
ATOM 636 O O . PRO A 1 84 ? 10.495 -1.497 -30.602 1.00 96.06 84 PRO A O 1
ATOM 639 N N . VAL A 1 85 ? 12.381 -0.879 -31.671 1.00 96.06 85 VAL A N 1
ATOM 640 C CA . VAL A 1 85 ? 11.727 -0.144 -32.765 1.00 96.06 85 VAL A CA 1
ATOM 641 C C . VAL A 1 85 ? 11.719 -0.999 -34.033 1.00 96.06 85 VAL A C 1
ATOM 643 O O . VAL A 1 85 ? 10.692 -1.086 -34.705 1.00 96.06 85 VAL A O 1
ATOM 646 N N . ASP A 1 86 ? 12.835 -1.672 -34.318 1.00 95.25 86 ASP A N 1
ATOM 647 C CA . ASP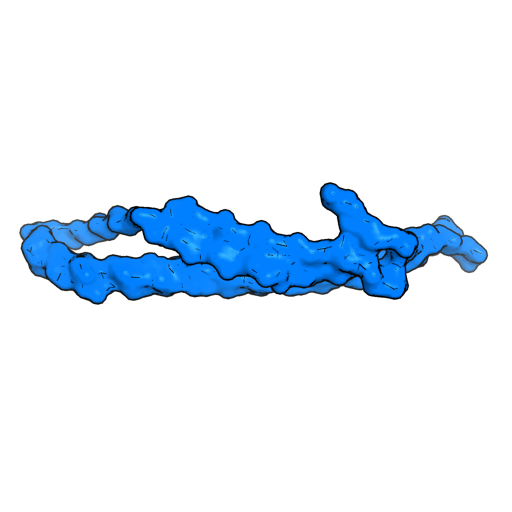 A 1 86 ? 12.995 -2.667 -35.381 1.00 95.25 86 ASP A CA 1
ATOM 648 C C . ASP A 1 86 ? 14.086 -3.695 -35.005 1.00 95.25 86 ASP A C 1
ATOM 650 O O . ASP A 1 86 ? 14.534 -3.752 -33.858 1.00 95.25 86 ASP A O 1
ATOM 654 N N . ASP A 1 87 ? 14.522 -4.516 -35.965 1.00 95.31 87 ASP A N 1
ATOM 655 C CA . ASP A 1 87 ? 15.530 -5.569 -35.759 1.00 95.31 87 ASP A CA 1
ATOM 656 C C . ASP A 1 87 ? 16.939 -5.036 -35.421 1.00 95.31 87 ASP A C 1
ATOM 658 O O . ASP A 1 87 ? 17.847 -5.811 -35.099 1.00 95.31 87 ASP A O 1
ATOM 662 N N . HIS A 1 88 ? 17.159 -3.725 -35.525 1.00 94.06 88 HIS A N 1
ATOM 663 C CA . HIS A 1 88 ? 18.475 -3.098 -35.413 1.00 94.06 88 HIS A CA 1
ATOM 664 C C . HIS A 1 88 ? 18.512 -1.900 -34.461 1.00 94.06 88 HIS A C 1
ATOM 666 O O . HIS A 1 88 ? 19.598 -1.389 -34.176 1.00 94.06 88 HIS A O 1
ATOM 672 N N . SER A 1 89 ? 17.361 -1.441 -33.971 1.00 96.56 89 SER A N 1
ATOM 673 C CA . SER A 1 89 ? 17.248 -0.230 -33.171 1.00 96.56 89 SER A CA 1
ATOM 674 C C . SER A 1 89 ? 16.240 -0.357 -32.036 1.00 96.56 89 SER A C 1
ATOM 676 O O . SER A 1 89 ? 15.233 -1.068 -32.098 1.00 96.56 89 SER A O 1
ATOM 678 N N . SER A 1 90 ? 16.519 0.384 -30.974 1.00 97.00 90 SER A N 1
ATOM 679 C CA . SER A 1 90 ? 15.749 0.392 -29.744 1.00 97.00 90 SER A CA 1
ATOM 680 C C . SER A 1 90 ? 15.699 1.800 -29.154 1.00 97.00 90 SER A C 1
ATOM 682 O O . SER A 1 90 ? 16.619 2.609 -29.303 1.00 97.00 90 SER A O 1
ATOM 684 N N . LEU A 1 91 ? 14.583 2.112 -28.501 1.00 96.31 91 LEU A N 1
ATOM 685 C CA . LEU A 1 91 ? 14.354 3.373 -27.816 1.00 96.31 91 LEU A CA 1
ATOM 686 C C . LEU A 1 91 ? 14.602 3.189 -26.323 1.00 96.31 91 LEU A C 1
ATOM 688 O O . LEU A 1 91 ? 13.888 2.432 -25.666 1.00 96.31 91 LEU A O 1
ATOM 692 N N . ASN A 1 92 ? 15.564 3.928 -25.774 1.00 95.19 92 ASN A N 1
ATOM 693 C CA . ASN A 1 92 ? 15.738 4.025 -24.331 1.00 95.19 92 ASN A CA 1
ATOM 694 C C . ASN A 1 92 ? 14.582 4.840 -23.726 1.00 95.19 92 ASN A C 1
ATOM 696 O O . ASN A 1 92 ? 14.365 5.995 -24.091 1.00 95.19 92 ASN A O 1
ATOM 700 N N . VAL A 1 93 ? 13.855 4.223 -22.799 1.00 93.69 93 VAL A N 1
ATOM 701 C CA . VAL A 1 93 ? 12.706 4.802 -22.086 1.00 93.69 93 VAL A CA 1
ATOM 702 C C . VAL A 1 93 ? 12.939 4.820 -20.570 1.00 93.69 93 VAL A C 1
ATOM 704 O O . VAL A 1 93 ? 11.991 4.845 -19.788 1.00 93.69 93 VAL A O 1
ATOM 707 N N . THR A 1 94 ? 14.204 4.789 -20.138 1.00 93.06 94 THR A N 1
ATOM 708 C CA . THR A 1 94 ? 14.555 4.887 -18.717 1.00 93.06 94 THR A CA 1
ATOM 709 C C . THR A 1 94 ? 14.103 6.213 -18.119 1.00 93.06 94 THR A C 1
ATOM 711 O O . THR A 1 94 ? 14.194 7.273 -18.741 1.00 93.06 94 THR A O 1
ATOM 714 N N . PHE A 1 95 ? 13.648 6.167 -16.869 1.00 90.50 95 PHE A N 1
ATOM 715 C CA . PHE A 1 95 ? 13.396 7.382 -16.103 1.00 90.50 95 PHE A CA 1
ATOM 716 C C . PHE A 1 95 ? 14.739 8.055 -15.773 1.00 90.50 95 PHE A C 1
ATOM 718 O O . PHE A 1 95 ? 15.657 7.402 -15.288 1.00 90.50 95 PHE A O 1
ATOM 725 N N . VAL A 1 96 ? 14.889 9.360 -16.009 1.00 87.81 96 VAL A N 1
ATOM 726 C CA . VAL A 1 96 ? 16.189 10.047 -15.819 1.00 87.81 96 VAL A CA 1
ATOM 727 C C . VAL A 1 96 ? 16.271 10.793 -14.489 1.00 87.81 96 VAL A C 1
ATOM 729 O O . VAL A 1 96 ? 17.292 10.741 -13.814 1.00 87.81 96 VAL A O 1
ATOM 732 N N . ASN A 1 97 ? 15.187 11.457 -14.096 1.00 83.56 97 ASN A N 1
ATOM 733 C CA . ASN A 1 97 ? 15.104 12.212 -12.849 1.00 83.56 97 ASN A CA 1
ATOM 734 C C . ASN A 1 97 ? 14.091 11.565 -11.909 1.00 83.56 97 ASN A C 1
ATOM 736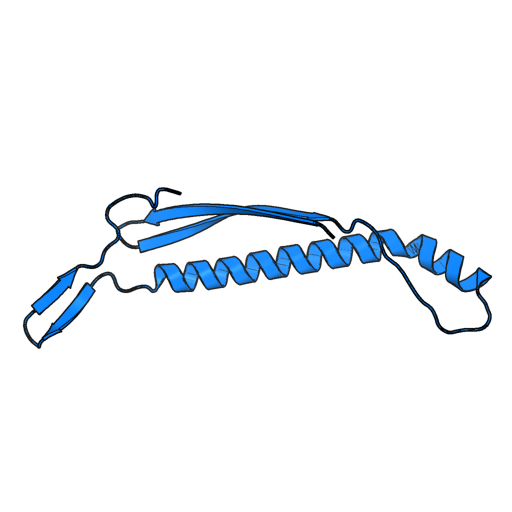 O O . ASN A 1 97 ? 13.285 10.731 -12.338 1.00 83.56 97 ASN A O 1
ATOM 740 N N . ASP A 1 98 ? 14.116 11.971 -10.643 1.00 78.94 98 ASP A N 1
ATOM 741 C CA . ASP A 1 98 ? 13.015 11.686 -9.732 1.00 78.94 98 ASP A CA 1
ATOM 742 C C . ASP A 1 98 ? 11.711 12.281 -10.270 1.00 78.94 98 ASP A C 1
ATOM 744 O O . ASP A 1 98 ? 11.694 13.324 -10.935 1.00 78.94 98 ASP A O 1
ATOM 748 N N . VAL A 1 99 ? 10.605 11.596 -9.987 1.00 70.25 99 VAL A N 1
ATOM 749 C CA . VAL A 1 99 ? 9.281 12.071 -10.380 1.00 70.25 99 VAL A CA 1
ATOM 750 C C . VAL A 1 99 ? 8.911 13.232 -9.465 1.00 70.25 99 VAL A C 1
ATOM 752 O O . VAL A 1 99 ? 8.632 13.042 -8.284 1.00 70.25 99 VAL A O 1
ATOM 755 N N . LEU A 1 100 ? 8.932 14.445 -10.016 1.00 65.44 100 LEU A N 1
ATOM 756 C CA . LEU A 1 100 ? 8.438 15.632 -9.329 1.00 65.44 100 LEU A CA 1
ATOM 757 C C . LEU A 1 100 ? 6.905 15.562 -9.281 1.00 65.44 100 LEU A C 1
ATOM 759 O O . LEU A 1 100 ? 6.259 15.507 -10.329 1.00 65.44 100 LEU A O 1
ATOM 763 N N . LEU A 1 101 ? 6.357 15.528 -8.065 1.00 56.69 101 LEU A N 1
ATOM 764 C CA . LEU A 1 101 ? 4.925 15.631 -7.762 1.00 56.69 101 LEU A CA 1
ATOM 765 C C . LEU A 1 101 ? 4.553 17.076 -7.428 1.00 56.69 101 LEU A C 1
ATOM 767 O O . LEU A 1 101 ? 5.326 17.716 -6.678 1.00 56.69 101 LEU A O 1
#

Mean predicted aligned error: 6.03 Å